Protein AF-M0MFW4-F1 (afdb_monomer_lite)

Structure (mmCIF, N/CA/C/O backbone):
data_AF-M0MFW4-F1
#
_entry.id   AF-M0MFW4-F1
#
loop_
_atom_site.group_PDB
_atom_site.id
_atom_site.type_symbol
_atom_site.label_atom_id
_atom_site.label_alt_id
_atom_site.label_comp_id
_atom_site.label_asym_id
_atom_site.label_entity_id
_atom_site.label_seq_id
_atom_site.pdbx_PDB_ins_code
_atom_site.Cartn_x
_atom_site.Cartn_y
_atom_site.Cartn_z
_atom_site.occupancy
_atom_site.B_iso_or_equiv
_atom_site.auth_seq_id
_atom_site.auth_comp_id
_atom_site.auth_asym_id
_atom_site.auth_atom_id
_atom_site.pdbx_PDB_model_num
ATOM 1 N N . MET A 1 1 ? -12.472 6.855 16.363 1.00 70.19 1 MET A N 1
ATOM 2 C CA . MET A 1 1 ? -11.188 6.158 16.561 1.00 70.19 1 MET A CA 1
ATOM 3 C C . MET A 1 1 ? -10.091 7.210 16.612 1.00 70.19 1 MET A C 1
ATOM 5 O O . MET A 1 1 ? -10.257 8.235 15.955 1.00 70.19 1 MET A O 1
ATOM 9 N N . LEU A 1 2 ? -9.040 7.003 17.408 1.00 77.12 2 LEU A N 1
ATOM 10 C CA . LEU A 1 2 ? -7.847 7.851 17.332 1.00 77.12 2 LEU A CA 1
ATOM 11 C C . LEU A 1 2 ? -7.158 7.629 15.973 1.00 77.12 2 LEU A C 1
ATOM 13 O O . LEU A 1 2 ? -7.221 6.507 15.467 1.00 77.12 2 LEU A O 1
ATOM 17 N N . PRO A 1 3 ? -6.560 8.665 15.362 1.00 81.56 3 PRO A N 1
ATOM 18 C CA . PRO A 1 3 ? -5.805 8.493 14.128 1.00 81.56 3 PRO A CA 1
ATOM 19 C C . PRO A 1 3 ? -4.565 7.626 14.380 1.00 81.56 3 PRO A C 1
ATOM 21 O O . PRO A 1 3 ? -3.940 7.715 15.436 1.00 81.56 3 PRO A O 1
ATOM 24 N N . ILE A 1 4 ? -4.211 6.801 13.401 1.00 87.31 4 ILE A N 1
ATOM 25 C CA . ILE A 1 4 ? -2.948 6.068 13.336 1.00 87.31 4 ILE A CA 1
ATOM 26 C C . ILE A 1 4 ? -1.890 7.081 12.904 1.00 87.31 4 ILE A C 1
ATOM 28 O O . ILE A 1 4 ? -1.901 7.548 11.767 1.00 87.31 4 ILE A O 1
ATOM 32 N N . THR A 1 5 ? -1.027 7.478 13.831 1.00 87.00 5 THR A N 1
ATOM 33 C CA . THR A 1 5 ? -0.059 8.565 13.625 1.00 87.00 5 THR A CA 1
ATOM 34 C C . THR A 1 5 ? 1.233 8.117 12.964 1.00 87.00 5 THR A C 1
ATOM 36 O O . THR A 1 5 ? 1.958 8.963 12.453 1.00 87.00 5 THR A O 1
ATOM 39 N N . ASP A 1 6 ? 1.478 6.808 12.925 1.00 89.12 6 ASP A N 1
ATOM 40 C CA . ASP A 1 6 ? 2.722 6.210 12.458 1.00 89.12 6 ASP A CA 1
ATOM 41 C C . ASP A 1 6 ? 2.431 4.983 11.590 1.00 89.12 6 ASP A C 1
ATOM 43 O O . ASP A 1 6 ? 1.432 4.282 11.783 1.00 89.12 6 ASP A O 1
ATOM 47 N N . LEU A 1 7 ? 3.305 4.726 10.616 1.00 91.25 7 LEU A N 1
ATOM 48 C CA . LEU A 1 7 ? 3.230 3.523 9.792 1.00 91.25 7 LEU A CA 1
ATOM 49 C C . LEU A 1 7 ? 3.615 2.313 10.642 1.00 91.25 7 LEU A C 1
ATOM 51 O O . LEU A 1 7 ? 4.465 2.403 11.529 1.00 91.25 7 LEU A O 1
ATOM 55 N N . LEU A 1 8 ? 2.988 1.168 10.381 1.00 92.19 8 LEU A N 1
ATOM 56 C CA . LEU A 1 8 ? 3.333 -0.054 11.102 1.00 92.19 8 LEU A CA 1
ATOM 57 C C . LEU A 1 8 ? 4.738 -0.514 10.713 1.00 92.19 8 LEU A C 1
ATOM 59 O O . LEU A 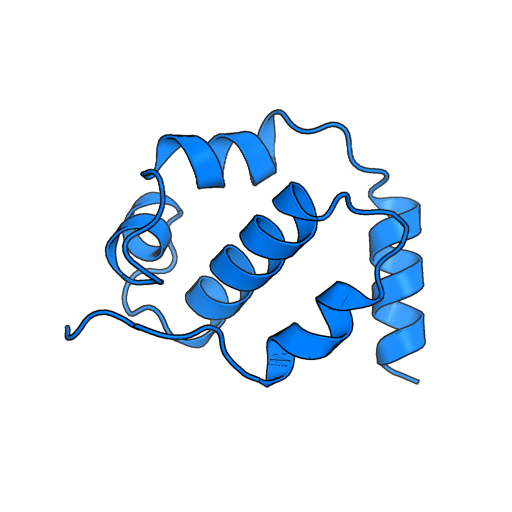1 8 ? 5.080 -0.534 9.532 1.00 92.19 8 LEU A O 1
ATOM 63 N N . SER A 1 9 ? 5.515 -0.980 11.692 1.00 92.31 9 SER A N 1
ATOM 64 C CA . SER A 1 9 ? 6.873 -1.492 11.463 1.00 92.31 9 SER A CA 1
ATOM 65 C C . SER A 1 9 ? 6.921 -2.685 10.503 1.00 92.31 9 SER A C 1
ATOM 67 O O . SER A 1 9 ? 7.920 -2.891 9.827 1.00 92.31 9 SER A O 1
ATOM 69 N N . CYS A 1 10 ? 5.828 -3.442 10.370 1.00 90.44 10 CYS A N 1
ATOM 70 C CA . CYS A 1 10 ? 5.718 -4.509 9.372 1.00 90.44 10 CYS A CA 1
ATOM 71 C C . CYS A 1 10 ? 5.682 -4.003 7.919 1.00 90.44 10 CYS A C 1
ATOM 73 O O . CYS A 1 10 ? 5.687 -4.813 7.001 1.00 90.44 10 CYS A O 1
ATOM 75 N N . THR A 1 11 ? 5.634 -2.685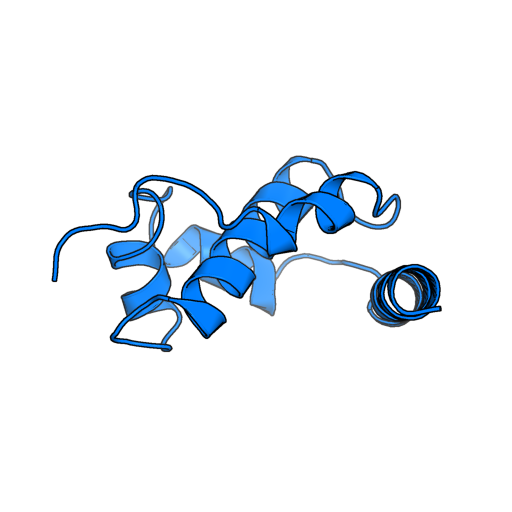 7.703 1.00 94.19 11 THR A N 1
ATOM 76 C CA . THR A 1 11 ? 5.719 -2.067 6.375 1.00 94.19 11 THR A CA 1
ATOM 77 C C . THR A 1 11 ? 7.126 -1.581 6.028 1.00 94.19 11 THR A C 1
ATOM 79 O O . THR A 1 11 ? 7.325 -1.092 4.923 1.00 94.19 11 THR A O 1
ATOM 82 N N . GLU A 1 12 ? 8.109 -1.710 6.926 1.00 94.50 12 GLU A N 1
ATOM 83 C CA . GLU A 1 12 ? 9.495 -1.309 6.644 1.00 94.50 12 GLU A CA 1
ATOM 84 C C . GLU A 1 12 ? 10.151 -2.030 5.454 1.00 94.50 12 GLU A C 1
ATOM 86 O O . GLU A 1 12 ? 10.829 -1.336 4.700 1.00 94.50 12 GLU A O 1
ATOM 91 N N . PRO A 1 13 ? 9.902 -3.331 5.190 1.00 95.25 13 PRO A N 1
ATOM 92 C CA . PRO A 1 13 ? 10.450 -4.001 4.004 1.00 95.25 13 PRO A CA 1
ATOM 93 C C . PRO A 1 13 ? 10.115 -3.313 2.672 1.00 95.25 13 PRO A C 1
ATOM 95 O O . PRO A 1 13 ? 10.873 -3.396 1.718 1.00 95.25 13 PRO A O 1
ATOM 98 N N . ILE A 1 14 ? 9.011 -2.556 2.611 1.00 95.12 14 ILE A N 1
ATOM 99 C CA . ILE A 1 14 ? 8.591 -1.827 1.402 1.00 95.12 14 ILE A CA 1
ATOM 100 C C . ILE A 1 14 ? 9.610 -0.743 0.997 1.00 95.12 14 ILE A C 1
ATOM 102 O O . ILE A 1 14 ? 9.611 -0.310 -0.151 1.00 95.12 14 ILE A O 1
ATOM 106 N N . ASN A 1 15 ? 10.484 -0.294 1.904 1.00 94.88 15 ASN A N 1
ATOM 107 C CA . ASN A 1 15 ? 11.529 0.676 1.560 1.00 94.88 15 ASN A CA 1
ATOM 108 C C . ASN A 1 15 ? 12.562 0.102 0.568 1.00 94.88 15 ASN A C 1
ATOM 110 O O . ASN A 1 15 ? 13.182 0.873 -0.161 1.00 94.88 15 ASN A O 1
ATOM 114 N N . GLU A 1 16 ? 12.729 -1.223 0.535 1.00 94.88 16 GLU A N 1
ATOM 115 C CA . GLU A 1 16 ? 13.700 -1.919 -0.322 1.00 94.88 16 GLU A CA 1
ATOM 116 C C . GLU A 1 16 ? 13.128 -2.261 -1.709 1.00 94.88 16 GLU A C 1
ATOM 118 O O . GLU A 1 16 ? 13.825 -2.812 -2.554 1.00 94.88 16 GLU A O 1
ATOM 123 N N . PHE A 1 17 ? 11.858 -1.926 -1.967 1.00 95.44 17 PHE A N 1
ATOM 124 C CA . PHE A 1 17 ? 11.200 -2.230 -3.236 1.00 95.44 17 PHE A CA 1
ATOM 125 C C . PHE A 1 17 ? 11.703 -1.252 -4.300 1.00 95.44 17 PHE A C 1
ATOM 127 O O . PHE A 1 17 ? 11.218 -0.117 -4.387 1.00 95.44 17 PHE A O 1
ATOM 134 N N . GLU A 1 18 ? 12.687 -1.683 -5.091 1.00 94.06 18 GLU A N 1
ATOM 135 C CA . GLU A 1 18 ? 13.298 -0.892 -6.166 1.00 94.06 18 GLU A CA 1
ATOM 136 C C . GLU A 1 18 ? 12.303 -0.582 -7.294 1.00 94.06 18 GLU A C 1
ATOM 138 O O . GLU A 1 18 ? 12.427 0.436 -7.981 1.00 94.06 18 GLU A O 1
ATOM 143 N N . SER A 1 19 ? 11.273 -1.416 -7.446 1.00 94.12 19 SER A N 1
ATOM 144 C CA . SER A 1 19 ? 10.157 -1.207 -8.373 1.00 94.12 19 SER A CA 1
ATOM 145 C C . SER A 1 19 ? 9.267 -0.005 -8.042 1.00 94.12 19 SER A C 1
ATOM 147 O O . SER A 1 19 ? 8.479 0.434 -8.886 1.00 94.12 19 SER A O 1
ATOM 149 N N . LEU A 1 20 ? 9.375 0.549 -6.830 1.00 93.81 20 LEU A N 1
ATOM 150 C CA . LEU A 1 20 ? 8.573 1.673 -6.363 1.00 93.81 20 LEU A CA 1
ATOM 151 C C . LEU A 1 20 ? 9.444 2.909 -6.126 1.00 93.81 20 LEU A C 1
ATOM 153 O O . LEU A 1 20 ? 10.445 2.879 -5.418 1.00 93.81 20 LEU A O 1
ATOM 157 N N . SER A 1 21 ? 8.996 4.061 -6.627 1.00 92.38 21 SER A N 1
ATOM 158 C CA . SER A 1 21 ? 9.564 5.350 -6.217 1.00 92.38 21 SER A CA 1
ATOM 159 C C . SER A 1 21 ? 9.329 5.619 -4.720 1.00 92.38 21 SER A C 1
ATOM 161 O O . SER A 1 21 ? 8.363 5.107 -4.148 1.00 92.38 21 SER A O 1
ATOM 163 N N . PRO A 1 22 ? 10.107 6.508 -4.074 1.00 91.31 22 PRO A N 1
ATOM 164 C CA . PRO A 1 22 ? 9.902 6.847 -2.661 1.00 91.31 22 PRO A CA 1
ATOM 165 C C . PRO A 1 22 ? 8.471 7.309 -2.320 1.00 91.31 22 PRO A C 1
ATOM 167 O O . PRO A 1 22 ? 7.942 7.008 -1.249 1.00 91.31 22 PRO A O 1
ATOM 170 N N . GLU A 1 23 ? 7.804 8.014 -3.240 1.00 88.75 23 GLU A N 1
ATOM 171 C CA . GLU A 1 23 ? 6.405 8.431 -3.074 1.00 88.75 23 GLU A CA 1
ATOM 172 C C . GLU A 1 23 ? 5.443 7.234 -3.128 1.00 88.75 23 GLU A C 1
ATOM 174 O O . GLU A 1 23 ? 4.521 7.128 -2.313 1.00 88.75 23 GLU A O 1
ATOM 179 N N . GLN A 1 24 ? 5.676 6.303 -4.057 1.00 90.75 24 GLN A N 1
ATOM 180 C CA . GLN A 1 24 ? 4.920 5.055 -4.164 1.00 90.75 24 GLN A CA 1
ATOM 181 C C . GLN A 1 24 ? 5.126 4.164 -2.941 1.00 90.75 24 GLN A C 1
ATOM 183 O O . GLN A 1 24 ? 4.143 3.652 -2.410 1.00 90.75 24 GLN A O 1
ATOM 188 N N . GLN A 1 25 ? 6.355 4.039 -2.439 1.00 92.88 25 GLN A N 1
ATOM 189 C CA . GLN A 1 25 ? 6.652 3.315 -1.202 1.00 92.88 25 GLN A CA 1
ATOM 190 C C . GLN A 1 25 ? 5.865 3.911 -0.028 1.00 92.88 25 GLN A C 1
ATOM 192 O O . GLN A 1 25 ? 5.182 3.191 0.700 1.00 92.88 25 GLN A O 1
ATOM 197 N N . HIS A 1 26 ? 5.852 5.240 0.126 1.00 90.94 26 HIS A N 1
ATOM 198 C CA . HIS A 1 26 ? 5.071 5.893 1.179 1.00 90.94 26 HIS A CA 1
ATOM 199 C C . HIS A 1 26 ? 3.565 5.592 1.075 1.00 90.94 26 HIS A C 1
ATOM 201 O O . HIS A 1 26 ? 2.908 5.298 2.083 1.00 90.94 26 HIS A O 1
ATOM 207 N N . HIS A 1 27 ? 3.002 5.623 -0.135 1.00 91.25 27 HIS A N 1
ATOM 208 C CA . HIS A 1 27 ? 1.600 5.272 -0.358 1.00 91.25 27 HIS A CA 1
ATOM 209 C C . HIS A 1 27 ? 1.312 3.785 -0.119 1.00 91.25 27 HIS A C 1
ATOM 211 O O . HIS A 1 27 ? 0.306 3.470 0.522 1.00 91.25 27 HIS A O 1
ATOM 217 N N . ALA A 1 28 ? 2.206 2.890 -0.535 1.00 92.50 28 ALA A N 1
ATOM 218 C CA . ALA A 1 28 ? 2.121 1.455 -0.285 1.00 92.50 28 ALA A CA 1
ATOM 219 C C . ALA A 1 28 ? 2.132 1.148 1.220 1.00 92.50 28 ALA A C 1
ATOM 221 O O . ALA A 1 28 ? 1.253 0.432 1.714 1.00 92.50 28 ALA A O 1
ATOM 222 N N . LYS A 1 29 ? 3.046 1.761 1.985 1.00 93.44 29 LYS A N 1
ATOM 223 C CA . LYS A 1 29 ? 3.102 1.627 3.451 1.00 93.44 29 LYS A CA 1
ATOM 224 C C . LYS A 1 29 ? 1.845 2.180 4.124 1.00 93.44 29 LYS A C 1
ATOM 226 O O . LYS A 1 29 ? 1.293 1.541 5.022 1.00 93.44 29 LYS A O 1
ATOM 231 N N . THR A 1 30 ? 1.352 3.336 3.672 1.00 92.06 30 THR A N 1
ATOM 232 C CA . THR A 1 30 ? 0.114 3.957 4.181 1.00 92.06 30 THR A CA 1
ATOM 233 C C . THR A 1 30 ? -1.092 3.051 3.954 1.00 92.06 30 THR A C 1
ATOM 235 O O . THR A 1 30 ? -1.870 2.791 4.877 1.00 92.06 30 THR A O 1
ATOM 238 N N . TYR A 1 31 ? -1.242 2.536 2.734 1.00 91.88 31 TYR A N 1
ATOM 239 C CA . TYR A 1 31 ? -2.349 1.661 2.376 1.00 91.88 31 TYR A CA 1
ATOM 240 C C . TYR A 1 31 ? -2.292 0.340 3.150 1.00 91.88 31 TYR A C 1
ATOM 242 O O . TYR A 1 31 ? -3.283 -0.044 3.771 1.00 91.88 31 TYR A O 1
ATOM 250 N N . THR A 1 32 ? -1.118 -0.294 3.214 1.00 94.00 32 THR A N 1
ATOM 251 C CA . THR A 1 32 ? -0.893 -1.546 3.957 1.00 94.00 32 THR A CA 1
ATOM 252 C C . THR A 1 32 ? -1.160 -1.370 5.451 1.00 94.00 32 THR A C 1
ATOM 254 O O . THR A 1 32 ? -1.884 -2.165 6.054 1.00 94.00 32 THR A O 1
ATOM 257 N N . THR A 1 33 ? -0.684 -0.274 6.049 1.00 94.12 33 THR A N 1
ATOM 258 C CA . THR A 1 33 ? -1.005 0.087 7.439 1.00 94.12 33 THR A CA 1
ATOM 259 C C . THR A 1 33 ? -2.515 0.211 7.646 1.00 94.12 33 THR A C 1
ATOM 261 O O . THR A 1 33 ? -3.054 -0.303 8.627 1.00 94.12 33 THR A O 1
ATOM 264 N N . GLY A 1 34 ? -3.229 0.835 6.709 1.00 92.94 34 GLY A N 1
ATOM 265 C CA . GLY A 1 34 ? -4.685 0.953 6.757 1.00 92.94 34 GLY A CA 1
ATOM 266 C C . GLY A 1 34 ? -5.404 -0.391 6.676 1.00 92.94 34 GLY A C 1
ATOM 267 O O . GLY A 1 34 ? -6.307 -0.666 7.476 1.00 92.94 34 GLY A O 1
ATOM 268 N N . LEU A 1 35 ? -4.969 -1.264 5.766 1.00 93.88 35 LEU A N 1
ATOM 269 C CA . LEU A 1 35 ? -5.496 -2.623 5.640 1.00 93.88 35 LEU A CA 1
ATOM 270 C C . LEU A 1 35 ? -5.368 -3.412 6.945 1.00 93.88 35 LEU A C 1
ATOM 272 O O . LEU A 1 35 ? -6.303 -4.121 7.310 1.00 93.88 35 LEU A O 1
ATOM 276 N N . VAL A 1 36 ? -4.292 -3.214 7.705 1.00 94.19 36 VAL A N 1
ATOM 277 C CA . VAL A 1 36 ? -4.088 -3.884 8.997 1.00 94.19 36 VAL A CA 1
ATOM 278 C C . VAL A 1 36 ? -4.845 -3.179 10.127 1.00 94.19 36 VAL A C 1
ATOM 280 O O . VAL A 1 36 ? -5.717 -3.780 10.754 1.00 94.19 36 VAL A O 1
ATOM 283 N N . ALA A 1 37 ? -4.607 -1.886 10.349 1.00 92.62 37 ALA A N 1
ATOM 284 C CA . ALA A 1 37 ? -4.979 -1.202 11.592 1.00 92.62 37 ALA A CA 1
ATOM 285 C C . ALA A 1 37 ? -6.221 -0.292 11.517 1.00 92.62 37 ALA A C 1
ATOM 287 O O . ALA A 1 37 ? -6.837 -0.047 12.552 1.00 92.62 37 ALA A O 1
ATOM 288 N N . ALA A 1 38 ? -6.635 0.200 10.341 1.00 91.88 38 ALA A N 1
ATOM 289 C CA . ALA A 1 38 ? -7.780 1.122 10.257 1.00 91.88 38 ALA A CA 1
ATOM 290 C C . ALA A 1 38 ? -9.110 0.429 10.605 1.00 91.88 38 ALA A C 1
ATOM 292 O O . ALA A 1 38 ? -9.346 -0.713 10.218 1.00 91.88 38 ALA A O 1
ATOM 293 N N . SER A 1 39 ? -10.030 1.113 11.276 1.00 92.62 39 SER A N 1
ATOM 294 C CA . SER A 1 39 ? -11.379 0.589 11.528 1.00 92.62 39 SER A CA 1
ATOM 295 C C . SER A 1 39 ? -12.227 0.508 10.256 1.00 92.62 39 SER A C 1
ATOM 297 O O . SER A 1 39 ? -13.048 -0.398 10.116 1.00 92.62 39 SER A O 1
ATOM 299 N N . ASN A 1 40 ? -11.998 1.410 9.296 1.00 91.06 40 ASN A N 1
ATOM 300 C CA . ASN A 1 40 ? -12.639 1.401 7.985 1.00 91.06 40 ASN A CA 1
ATOM 301 C C . ASN A 1 40 ? -11.618 1.130 6.868 1.00 91.06 40 ASN A C 1
ATOM 303 O O . ASN A 1 40 ? -10.803 1.988 6.536 1.00 91.06 40 ASN A O 1
ATOM 307 N N . LYS A 1 41 ? -11.715 -0.050 6.242 1.00 92.06 41 LYS A N 1
ATOM 308 C CA . LYS A 1 41 ? -10.783 -0.525 5.200 1.00 92.06 41 LYS A CA 1
ATOM 309 C C . LYS A 1 41 ? -11.027 0.054 3.804 1.00 92.06 41 LYS A C 1
ATOM 311 O O . LYS A 1 41 ? -10.301 -0.267 2.869 1.00 92.06 41 LYS A O 1
ATOM 316 N N . THR A 1 42 ? -12.044 0.897 3.628 1.00 91.88 42 THR A N 1
ATOM 317 C CA . THR A 1 42 ? -12.213 1.617 2.358 1.00 91.88 42 THR A CA 1
ATOM 318 C C . THR A 1 42 ? -11.067 2.609 2.162 1.00 91.88 42 THR A C 1
ATOM 320 O O . THR A 1 42 ? -10.559 3.166 3.132 1.00 91.88 42 THR A O 1
ATOM 323 N N . VAL A 1 43 ? -10.711 2.921 0.912 1.00 88.38 43 VAL A N 1
ATOM 324 C CA . VAL A 1 43 ? -9.683 3.936 0.590 1.00 88.38 43 VAL A CA 1
ATOM 325 C C . VAL A 1 43 ? -9.960 5.272 1.296 1.00 88.38 43 VAL A C 1
ATOM 327 O O . VAL A 1 43 ? -9.048 5.928 1.789 1.00 88.38 43 VAL A O 1
ATOM 330 N N . ALA A 1 44 ? -11.235 5.664 1.391 1.00 88.50 44 ALA A N 1
ATOM 331 C CA . ALA A 1 44 ? -11.647 6.876 2.094 1.00 88.50 44 ALA A CA 1
ATOM 332 C C . ALA A 1 44 ? -11.460 6.784 3.618 1.00 88.50 44 ALA A C 1
ATOM 334 O O . ALA A 1 44 ? -11.079 7.774 4.239 1.00 88.50 44 ALA A O 1
ATOM 335 N N . GLY A 1 45 ? -11.740 5.619 4.209 1.00 90.06 45 GLY A N 1
ATOM 336 C CA . GLY A 1 45 ? -11.510 5.348 5.627 1.00 90.06 45 GLY A CA 1
ATOM 337 C C . GLY A 1 45 ? -10.025 5.367 5.966 1.00 90.06 45 GLY A C 1
ATOM 338 O O . GLY A 1 45 ? -9.604 6.137 6.823 1.00 90.06 45 GLY A O 1
ATOM 339 N N . ILE A 1 46 ? -9.223 4.620 5.207 1.00 90.81 46 ILE A N 1
ATOM 340 C CA . ILE A 1 46 ? -7.766 4.550 5.360 1.00 90.81 46 ILE A CA 1
ATOM 341 C C . ILE A 1 46 ? -7.134 5.938 5.248 1.00 90.81 46 ILE A C 1
ATOM 343 O O . ILE A 1 46 ? -6.391 6.331 6.138 1.00 90.81 46 ILE A O 1
ATOM 347 N N . ALA A 1 47 ? -7.480 6.724 4.224 1.00 86.75 47 ALA A N 1
ATOM 348 C CA . ALA A 1 47 ? -6.915 8.064 4.050 1.00 86.75 47 ALA A CA 1
ATOM 349 C C . ALA A 1 47 ? -7.275 9.046 5.183 1.00 86.75 47 ALA A C 1
ATOM 351 O O . ALA A 1 47 ? -6.579 10.043 5.372 1.00 86.75 47 ALA A O 1
ATOM 352 N N . ARG A 1 48 ? -8.370 8.788 5.910 1.00 87.31 48 ARG A N 1
ATOM 353 C CA . ARG A 1 48 ? -8.802 9.578 7.072 1.00 87.31 48 ARG A CA 1
ATOM 354 C C . ARG A 1 48 ? -8.156 9.101 8.373 1.00 87.31 48 ARG A C 1
ATOM 356 O O . ARG A 1 48 ? -7.978 9.907 9.281 1.00 87.31 48 ARG A O 1
ATOM 363 N N . GLU A 1 49 ? -7.889 7.803 8.487 1.00 89.25 49 GLU A N 1
ATOM 364 C CA . GLU A 1 49 ? -7.472 7.152 9.731 1.00 89.25 49 GLU A CA 1
ATOM 365 C C . GLU A 1 49 ? -5.963 6.918 9.830 1.00 89.25 49 GLU A C 1
ATOM 367 O O . GLU A 1 49 ? -5.459 6.924 10.945 1.00 89.25 49 GLU A O 1
ATOM 372 N N . VAL A 1 50 ? -5.245 6.736 8.719 1.00 85.62 50 VAL A N 1
ATOM 373 C CA . VAL A 1 50 ? -3.783 6.554 8.680 1.00 85.62 50 VAL A CA 1
ATOM 374 C C . VAL A 1 50 ? -3.111 7.860 8.305 1.00 85.62 50 VAL A C 1
ATOM 376 O O . VAL A 1 50 ? -3.548 8.459 7.324 1.00 85.62 50 VAL A O 1
ATOM 379 N N . ILE A 1 51 ? -2.098 8.251 9.100 1.00 70.69 51 ILE A N 1
ATOM 380 C CA . ILE A 1 51 ? -1.222 9.438 9.025 1.00 70.69 51 ILE A CA 1
ATOM 381 C C . ILE A 1 51 ? -1.888 10.515 8.204 1.00 70.69 51 ILE A C 1
ATOM 383 O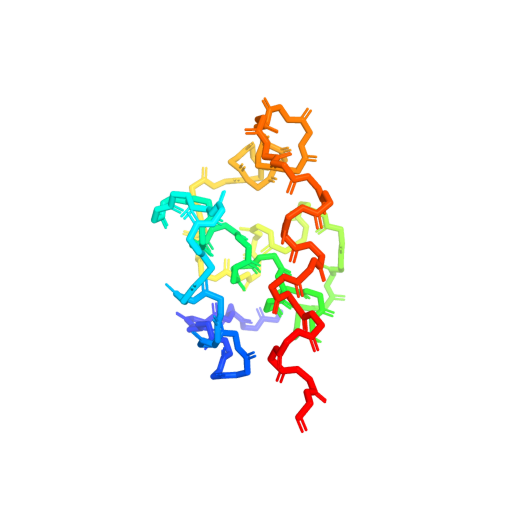 O . ILE A 1 51 ? -1.766 10.377 6.996 1.00 70.69 51 ILE A O 1
ATOM 387 N N . PRO A 1 52 ? -2.573 11.521 8.792 1.00 63.19 52 PRO A N 1
ATOM 388 C CA . PRO A 1 52 ? -3.510 12.403 8.090 1.00 63.19 52 PRO A CA 1
ATOM 389 C C . PRO A 1 52 ? -2.956 12.796 6.723 1.00 63.19 52 PRO A C 1
ATOM 391 O O . PRO A 1 52 ? -2.150 13.716 6.588 1.00 63.19 52 PRO A O 1
ATOM 394 N N . SER A 1 53 ? -3.309 11.970 5.737 1.00 55.62 53 SER A N 1
ATOM 395 C CA . SER A 1 53 ? -2.504 11.862 4.527 1.00 55.62 53 SER A CA 1
ATOM 396 C C . SER A 1 53 ? -2.918 13.009 3.630 1.00 55.62 53 SER A C 1
ATOM 398 O O . SER A 1 53 ? -3.895 13.707 3.912 1.00 55.62 53 SER A O 1
ATOM 400 N N . GLN A 1 54 ? -2.230 13.192 2.509 1.00 57.91 54 GLN A N 1
ATOM 401 C CA . GLN A 1 54 ? -2.555 14.155 1.445 1.00 57.91 54 GLN A CA 1
ATOM 402 C C . GLN A 1 54 ? -3.976 13.972 0.824 1.00 57.91 54 GLN A C 1
ATOM 404 O O . GLN A 1 54 ? -4.274 14.453 -0.268 1.00 57.91 54 GLN A O 1
ATOM 409 N N . GLY A 1 55 ? -4.891 13.290 1.518 1.00 63.09 55 GLY A N 1
ATOM 410 C CA . GLY A 1 55 ? -6.299 13.123 1.220 1.00 63.09 55 GLY A CA 1
ATOM 411 C C . GLY A 1 55 ? -6.583 11.830 0.466 1.00 63.09 55 GLY A C 1
ATOM 412 O O . GLY A 1 55 ? -5.726 11.266 -0.210 1.00 63.09 55 GLY A O 1
ATOM 413 N N . LYS A 1 56 ? -7.850 11.396 0.512 1.00 74.00 56 LYS A N 1
ATOM 414 C CA . LYS A 1 56 ? -8.399 10.239 -0.230 1.00 74.00 56 LYS A CA 1
ATOM 415 C C . LYS A 1 56 ? -7.910 10.156 -1.682 1.00 74.00 56 LYS A C 1
ATOM 417 O O . LYS A 1 56 ? -7.727 9.064 -2.210 1.00 74.00 56 LYS A O 1
ATOM 422 N N . ARG A 1 57 ? -7.737 11.308 -2.336 1.00 80.69 57 ARG A N 1
ATOM 423 C CA . ARG A 1 57 ? -7.332 11.398 -3.741 1.00 80.69 57 ARG A CA 1
ATOM 424 C C . ARG A 1 57 ? -5.929 10.841 -3.985 1.00 80.69 57 ARG A C 1
ATOM 426 O O . ARG A 1 57 ? -5.746 10.196 -5.006 1.00 80.69 57 ARG A O 1
ATOM 433 N N . ALA A 1 58 ? -4.980 11.064 -3.077 1.00 83.31 58 ALA A N 1
ATOM 434 C CA . ALA A 1 58 ? -3.607 10.593 -3.239 1.00 83.31 58 ALA A CA 1
ATOM 435 C C . ALA A 1 58 ? -3.535 9.060 -3.174 1.00 83.31 58 ALA A C 1
ATOM 437 O O . ALA A 1 58 ? -3.045 8.431 -4.104 1.00 83.31 58 ALA A O 1
ATOM 438 N N . VAL A 1 59 ? -4.146 8.456 -2.146 1.00 83.75 59 VAL A N 1
ATOM 439 C CA . VAL A 1 59 ? -4.206 6.988 -2.012 1.00 83.75 59 VAL A CA 1
ATOM 440 C C . VAL A 1 59 ? -4.952 6.354 -3.187 1.00 83.75 59 VAL A C 1
ATO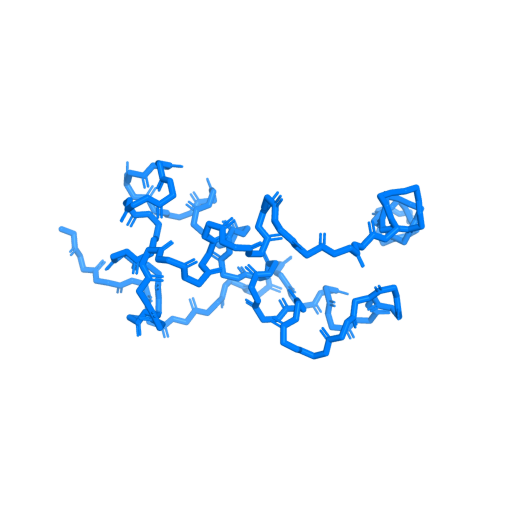M 442 O O . VAL A 1 59 ? -4.521 5.335 -3.708 1.00 83.75 59 VAL A O 1
ATOM 445 N N . ASN A 1 60 ? -6.050 6.964 -3.647 1.00 86.88 60 ASN A N 1
ATOM 446 C CA . ASN A 1 60 ? -6.771 6.441 -4.805 1.00 86.88 60 ASN A CA 1
ATOM 447 C C . ASN A 1 60 ? -5.925 6.495 -6.084 1.00 86.88 60 ASN A C 1
ATOM 449 O O . ASN A 1 60 ? -5.876 5.516 -6.811 1.00 86.88 60 ASN A O 1
ATOM 453 N N . LYS A 1 61 ? -5.223 7.609 -6.332 1.00 87.50 61 LYS A N 1
ATOM 454 C CA . LYS A 1 61 ? -4.319 7.742 -7.482 1.00 87.50 61 LYS A CA 1
ATOM 455 C C . LYS A 1 61 ? -3.212 6.696 -7.458 1.00 87.50 61 LYS A C 1
ATOM 457 O O . LYS A 1 61 ? -2.975 6.074 -8.482 1.00 87.50 61 LYS A O 1
ATOM 462 N N . PHE A 1 62 ? -2.593 6.473 -6.302 1.00 87.12 62 PHE A N 1
ATOM 463 C CA . PHE A 1 62 ? -1.591 5.422 -6.143 1.00 87.12 62 PHE A CA 1
ATOM 464 C C . PHE A 1 62 ? -2.129 4.043 -6.563 1.00 87.12 62 PHE A C 1
ATOM 466 O O . PHE A 1 62 ? -1.455 3.317 -7.281 1.00 87.12 62 PHE A O 1
ATOM 473 N N . LEU A 1 63 ? -3.363 3.707 -6.175 1.00 86.44 63 LEU A N 1
ATOM 474 C CA . LEU A 1 63 ? -3.961 2.405 -6.484 1.00 86.44 63 LEU A CA 1
ATOM 475 C C . LEU A 1 63 ? -4.458 2.256 -7.928 1.00 86.44 63 LEU A C 1
ATOM 477 O O . LEU A 1 63 ? -4.589 1.128 -8.387 1.00 86.44 63 LEU A O 1
ATOM 481 N N . THR A 1 64 ? -4.816 3.348 -8.615 1.00 88.50 64 THR A N 1
ATOM 482 C CA . THR A 1 64 ? -5.538 3.258 -9.902 1.00 88.50 64 THR A CA 1
ATOM 483 C C . THR A 1 64 ? -4.886 3.975 -11.077 1.00 88.50 64 THR A C 1
ATOM 485 O O . THR A 1 64 ? -5.272 3.726 -12.211 1.00 88.50 64 THR A O 1
ATOM 488 N N . GLU A 1 65 ? -4.001 4.938 -10.830 1.00 87.56 65 GLU A N 1
ATOM 489 C CA . GLU A 1 65 ? -3.445 5.822 -11.868 1.00 87.56 65 GLU A CA 1
ATOM 490 C C . GLU A 1 65 ? -1.921 5.731 -11.988 1.00 87.56 65 GLU A C 1
ATOM 492 O O . GLU A 1 65 ? -1.372 6.207 -12.977 1.00 87.56 65 GLU A O 1
ATOM 497 N N . TYR A 1 66 ? -1.228 5.187 -10.987 1.00 87.56 66 TYR A N 1
ATOM 498 C CA . TYR A 1 66 ? 0.224 5.051 -11.035 1.00 87.56 66 TYR A CA 1
ATOM 499 C C . TYR A 1 66 ? 0.598 3.819 -11.860 1.00 87.56 66 TYR A C 1
ATOM 501 O O . TYR A 1 66 ? 0.010 2.758 -11.681 1.00 87.56 66 TYR A O 1
ATOM 509 N N . ASP A 1 67 ? 1.594 3.977 -12.728 1.00 86.19 67 ASP A N 1
ATOM 510 C CA . ASP A 1 67 ? 2.143 2.914 -13.570 1.00 86.19 67 ASP A CA 1
ATOM 511 C C . ASP A 1 67 ? 3.289 2.233 -12.809 1.00 86.19 67 ASP A C 1
ATOM 513 O O . ASP A 1 67 ? 4.432 2.688 -12.847 1.00 86.19 67 ASP A O 1
ATOM 517 N N . TRP A 1 68 ? 2.957 1.235 -11.990 1.00 88.75 68 TRP A N 1
ATOM 518 C CA . TRP A 1 68 ? 3.934 0.380 -11.314 1.00 88.75 68 TRP A CA 1
ATOM 519 C C . TRP A 1 68 ? 3.896 -1.012 -11.932 1.00 88.75 68 TRP A C 1
ATOM 521 O O . TRP A 1 68 ? 2.839 -1.499 -12.328 1.00 88.75 68 TRP A O 1
ATOM 531 N N . ASP A 1 69 ? 5.065 -1.638 -12.018 1.00 90.81 69 ASP A N 1
ATOM 532 C CA . ASP A 1 69 ? 5.205 -2.989 -12.546 1.00 90.81 69 ASP A CA 1
ATOM 533 C C . ASP A 1 69 ? 4.671 -3.993 -11.513 1.00 90.81 69 ASP A C 1
ATOM 535 O O . ASP A 1 69 ? 5.331 -4.304 -10.519 1.00 90.81 69 ASP A O 1
ATOM 539 N N . GLU A 1 70 ? 3.430 -4.448 -11.711 1.00 91.62 70 GLU A N 1
ATOM 540 C CA . GLU A 1 70 ? 2.741 -5.351 -10.782 1.00 91.62 70 GLU A CA 1
ATOM 541 C C . GLU A 1 70 ? 3.487 -6.679 -10.587 1.00 91.62 70 GLU A C 1
ATOM 543 O O . GLU A 1 70 ? 3.529 -7.209 -9.470 1.00 91.62 70 GLU A O 1
ATOM 548 N N . ASP A 1 71 ? 4.095 -7.200 -11.656 1.00 94.88 71 ASP A N 1
ATOM 549 C CA . ASP A 1 71 ? 4.826 -8.464 -11.631 1.00 94.88 71 ASP A CA 1
ATOM 550 C C . ASP A 1 71 ? 6.118 -8.313 -10.824 1.00 94.88 71 ASP A C 1
ATOM 552 O O . ASP A 1 71 ? 6.397 -9.145 -9.951 1.00 94.88 71 ASP A O 1
ATOM 556 N N . GLN A 1 72 ? 6.863 -7.227 -11.043 1.00 95.56 72 GLN A N 1
ATOM 557 C CA . GLN A 1 72 ? 8.088 -6.937 -10.299 1.00 95.56 72 GLN A CA 1
ATOM 558 C C . GLN A 1 72 ? 7.806 -6.648 -8.816 1.00 95.56 72 GLN A C 1
ATOM 560 O O . GLN A 1 72 ? 8.468 -7.218 -7.949 1.00 95.56 72 GLN A O 1
ATOM 565 N N . VAL A 1 73 ? 6.783 -5.848 -8.495 1.00 94.19 73 VAL A N 1
ATOM 566 C CA . VAL A 1 73 ? 6.384 -5.592 -7.095 1.00 94.19 73 VAL A CA 1
ATOM 567 C C . VAL A 1 73 ? 6.016 -6.895 -6.385 1.00 94.19 73 VAL A C 1
ATOM 569 O O . VAL A 1 73 ? 6.360 -7.106 -5.219 1.00 94.19 73 VAL A O 1
ATOM 572 N N . ASN A 1 74 ? 5.295 -7.796 -7.058 1.00 94.50 74 ASN A N 1
ATOM 573 C CA . ASN A 1 74 ? 4.947 -9.081 -6.464 1.00 94.50 74 ASN A CA 1
ATOM 574 C C . ASN A 1 74 ? 6.159 -10.017 -6.344 1.00 94.50 74 ASN A C 1
ATOM 576 O O . ASN A 1 74 ? 6.201 -10.804 -5.398 1.00 94.50 74 ASN A O 1
ATOM 580 N N . HIS A 1 75 ? 7.124 -9.940 -7.260 1.00 96.12 75 HIS A N 1
ATOM 581 C CA . HIS A 1 75 ? 8.385 -10.666 -7.155 1.00 96.12 75 HIS A CA 1
ATOM 582 C C . HIS A 1 75 ? 9.162 -10.243 -5.902 1.00 96.12 75 HIS A C 1
ATOM 584 O O . HIS A 1 75 ? 9.414 -11.092 -5.049 1.00 96.12 75 HIS A O 1
ATOM 590 N N . GLU A 1 76 ? 9.402 -8.942 -5.722 1.00 95.94 76 GLU A N 1
ATOM 591 C CA . GLU A 1 76 ? 10.072 -8.369 -4.541 1.00 95.94 76 GLU A CA 1
ATOM 592 C C . GLU A 1 76 ? 9.341 -8.745 -3.240 1.00 95.94 76 GLU A C 1
ATOM 594 O O . GLU A 1 76 ? 9.943 -9.213 -2.274 1.00 95.94 76 GLU A O 1
ATOM 599 N N . ARG A 1 77 ? 8.000 -8.668 -3.230 1.00 93.56 77 ARG A N 1
ATOM 600 C CA . ARG A 1 77 ? 7.183 -9.115 -2.086 1.00 93.56 77 ARG A CA 1
ATOM 601 C C . ARG A 1 77 ? 7.416 -10.583 -1.726 1.00 93.56 77 ARG A C 1
ATOM 603 O O . ARG A 1 77 ? 7.308 -10.940 -0.555 1.00 93.56 77 ARG A O 1
ATOM 610 N N . LEU A 1 78 ? 7.611 -11.456 -2.712 1.00 94.94 78 LEU A N 1
ATOM 611 C CA . LEU A 1 78 ? 7.847 -12.878 -2.471 1.00 94.94 78 LEU A CA 1
ATOM 612 C C . LEU A 1 78 ? 9.267 -13.146 -1.970 1.00 94.94 78 LEU A C 1
ATOM 614 O O . LEU A 1 78 ? 9.426 -14.076 -1.184 1.00 94.94 78 LEU A O 1
ATOM 618 N N . GLU A 1 79 ? 10.257 -12.356 -2.387 1.00 94.00 79 GLU A N 1
ATOM 619 C CA . GLU A 1 79 ? 11.633 -12.438 -1.877 1.00 94.00 79 GLU A CA 1
ATOM 620 C C . GLU A 1 79 ? 11.702 -12.080 -0.386 1.0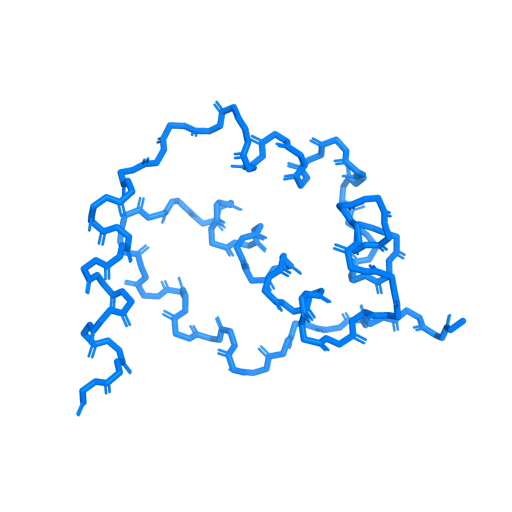0 94.00 79 GLU A C 1
ATOM 622 O O . GLU A 1 79 ? 12.310 -12.817 0.383 1.00 94.00 79 GLU A O 1
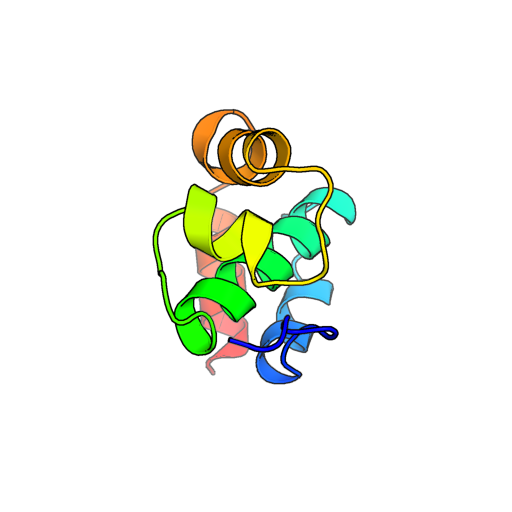ATOM 627 N N . GLU A 1 80 ? 10.968 -11.056 0.059 1.00 89.81 80 GLU A N 1
ATOM 628 C CA . GLU A 1 80 ? 10.876 -10.667 1.480 1.00 89.81 80 GLU A CA 1
ATOM 629 C C . GLU A 1 80 ? 10.181 -11.701 2.392 1.00 89.81 80 GLU A C 1
ATOM 631 O O . GLU A 1 80 ? 10.203 -11.581 3.618 1.00 89.81 80 GLU A O 1
ATOM 636 N N . LEU A 1 81 ? 9.504 -12.703 1.821 1.00 85.69 81 LEU A N 1
ATOM 637 C CA . LEU A 1 81 ? 8.781 -13.741 2.571 1.00 85.69 81 LEU A CA 1
ATOM 638 C C . LEU A 1 81 ? 9.548 -15.068 2.687 1.00 85.69 81 LEU A C 1
ATOM 640 O O . LEU A 1 81 ? 9.003 -16.018 3.263 1.00 85.69 81 LEU A O 1
ATOM 644 N N . GLN A 1 82 ? 10.756 -15.155 2.125 1.00 75.44 82 GLN A N 1
ATOM 645 C CA . GLN A 1 82 ? 11.620 -16.344 2.149 1.00 75.44 82 GLN A CA 1
ATOM 646 C C . GLN A 1 82 ? 12.652 -16.279 3.276 1.00 75.44 82 GLN A C 1
ATOM 648 O O . GLN A 1 82 ? 12.929 -17.363 3.845 1.00 75.44 82 GLN A O 1
#

Radius of gyration: 12.47 Å; chains: 1; bounding box: 26×30×31 Å

Secondary structure (DSSP, 8-state):
---B-S--GGGGGGGG-TTS-HHHHHHHHHHHHHHHH-S--SHHHHHHHBTT-S-HHHHHHHHHT----HHHHHHHHHHTT-

Organism: NCBI:txid931277

pLDDT: mean 88.37, std 8.43, range [55.62, 96.12]

Foldseek 3Di:
DAAAQDFDPVLVLLVVQPLDDPLLSVLVSLLVSCCPDFPDNPLQSSCVRYNVDPHSVSNVCSVPPDDTDPVSSVVSVVVVVD

Sequence (82 aa):
MLPITDLLSCTEPINEFESLSPEQQHHAKTYTTGLVAASNKTVAGIAREVIPSQGKRAVNKFLTEYDWDEDQVNHERLEELQ